Protein AF-A0A932T5Z2-F1 (afdb_monomer_lite)

Sequence (168 aa):
MPAFKLYGNLVYFAGYKNHVGFYPGAGGIAEFKKELSIYKSAKGSVQFPLDKPLPLTLITKIVQFRVKQNEEKEKKKTLRTCLKGHQYYKTSDCPTCPICEKEHKPTEGFLSLLAAPARRALENKGIKTLQQLAKFTEKEILALHGMGPGSLPKLRTSLTKEKLSFKK

Foldseek 3Di:
DDFDDDLHTQKDWDDDPFWIKIFRAQVLCVVCVPVQVVFDDDNGITTHTPVDDDPVVSVVVSSVVSNVVSVVQVVLWDWDADPVGDIDTDNDPDNDDPVVLVVPQDPDDLSNVDDSLLSVLCVVVVNPDLVSQQAAAPVVSCPGGSDDPVSVVSSQVRQVVVVGHHDD

Structure (mmCIF, N/CA/C/O backbone):
data_AF-A0A932T5Z2-F1
#
_entry.id   AF-A0A932T5Z2-F1
#
loop_
_atom_site.group_PDB
_atom_site.id
_atom_site.type_symbol
_atom_site.label_atom_id
_atom_site.label_alt_id
_atom_site.label_comp_id
_atom_site.label_asym_id
_atom_site.label_entity_id
_atom_site.label_seq_id
_atom_site.pdbx_PDB_ins_code
_atom_site.Cartn_x
_atom_site.Cartn_y
_atom_site.Cartn_z
_atom_site.occupancy
_atom_site.B_iso_or_equiv
_atom_site.auth_seq_id
_atom_site.auth_comp_id
_atom_site.auth_asym_id
_atom_site.auth_atom_id
_atom_site.pdbx_PDB_model_num
ATOM 1 N N . MET A 1 1 ? -0.171 8.030 -10.751 1.00 86.81 1 MET A N 1
ATOM 2 C CA . MET A 1 1 ? 0.957 7.313 -11.377 1.00 86.81 1 MET A CA 1
ATOM 3 C C . MET A 1 1 ? 0.433 6.028 -12.004 1.00 86.81 1 MET A C 1
ATOM 5 O O . MET A 1 1 ? -0.109 5.221 -11.251 1.00 86.81 1 MET A O 1
ATOM 9 N N . PRO A 1 2 ? 0.515 5.864 -13.335 1.00 95.81 2 PRO A N 1
ATOM 10 C CA . PRO A 1 2 ? 0.135 4.627 -14.014 1.00 95.81 2 PRO A CA 1
ATOM 11 C C . PRO A 1 2 ? 0.849 3.390 -13.456 1.00 95.81 2 PRO A C 1
ATOM 13 O O . PRO A 1 2 ? 1.974 3.477 -12.955 1.00 95.81 2 PRO A O 1
ATOM 16 N N . ALA A 1 3 ? 0.184 2.239 -13.545 1.00 96.69 3 ALA A N 1
ATOM 17 C CA . ALA A 1 3 ? 0.697 0.965 -13.060 1.00 96.69 3 ALA A 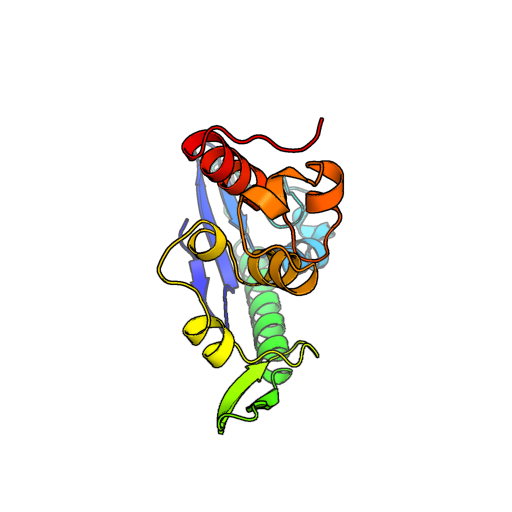CA 1
ATOM 18 C C . ALA A 1 3 ? 0.279 -0.182 -13.974 1.00 96.69 3 ALA A C 1
ATOM 20 O O . ALA A 1 3 ? -0.888 -0.269 -14.357 1.00 96.69 3 ALA A O 1
ATOM 21 N N . PHE A 1 4 ? 1.199 -1.114 -14.203 1.00 97.94 4 PHE A N 1
ATOM 22 C CA . PHE A 1 4 ? 0.850 -2.457 -14.652 1.00 97.94 4 PHE A CA 1
ATOM 23 C C . PHE A 1 4 ? 0.572 -3.341 -13.436 1.00 97.94 4 PHE A C 1
ATOM 25 O O . PHE A 1 4 ? 1.226 -3.220 -12.392 1.00 97.94 4 PHE A O 1
ATOM 32 N N . LYS A 1 5 ? -0.405 -4.240 -13.562 1.00 97.31 5 LYS A N 1
ATOM 33 C CA . LYS A 1 5 ? -0.822 -5.150 -12.492 1.00 97.31 5 LYS A CA 1
ATOM 34 C C . LYS A 1 5 ? -0.769 -6.596 -12.970 1.00 97.31 5 LYS A C 1
ATOM 36 O O . LYS A 1 5 ? -1.203 -6.899 -14.071 1.00 97.31 5 LYS A O 1
ATOM 41 N N . LEU A 1 6 ? -0.264 -7.466 -12.103 1.00 97.31 6 LEU A N 1
ATOM 42 C CA . LEU A 1 6 ? -0.281 -8.921 -12.227 1.00 97.31 6 LEU A CA 1
ATOM 43 C C . LEU A 1 6 ? -0.230 -9.482 -10.805 1.00 97.31 6 LEU A C 1
ATOM 45 O O . LEU A 1 6 ? 0.756 -9.244 -10.109 1.00 97.31 6 LEU A O 1
ATOM 49 N N . TYR A 1 7 ? -1.297 -10.136 -10.337 1.00 95.12 7 TYR A N 1
ATOM 50 C CA . TYR A 1 7 ? -1.413 -10.627 -8.949 1.00 95.12 7 TYR A CA 1
ATOM 51 C C . TYR A 1 7 ? -1.112 -9.560 -7.870 1.00 95.12 7 TYR A C 1
ATOM 53 O O . TYR A 1 7 ? -0.556 -9.821 -6.802 1.00 95.12 7 TYR A O 1
ATOM 61 N N . GLY A 1 8 ? -1.478 -8.311 -8.167 1.00 92.69 8 GLY A N 1
ATOM 62 C CA . GLY A 1 8 ? -1.077 -7.120 -7.422 1.00 92.69 8 GLY A CA 1
ATOM 63 C C . GLY A 1 8 ? -0.336 -6.133 -8.320 1.00 92.69 8 GLY A C 1
ATOM 64 O O . GLY A 1 8 ? -0.422 -6.206 -9.542 1.00 92.69 8 GLY A O 1
ATOM 65 N N . ASN A 1 9 ? 0.382 -5.182 -7.725 1.00 95.44 9 ASN A N 1
ATOM 66 C CA . ASN A 1 9 ? 1.154 -4.208 -8.497 1.00 95.44 9 ASN A CA 1
ATOM 67 C C . ASN A 1 9 ? 2.414 -4.866 -9.068 1.00 95.44 9 ASN A C 1
ATOM 69 O O . ASN A 1 9 ? 3.198 -5.460 -8.319 1.00 95.44 9 ASN A O 1
ATOM 73 N N . LEU A 1 10 ? 2.607 -4.755 -10.380 1.00 97.81 10 LEU A N 1
ATOM 74 C CA . LEU A 1 10 ? 3.791 -5.272 -11.056 1.00 97.81 10 LEU A CA 1
ATOM 75 C C . LEU A 1 10 ? 4.895 -4.212 -11.041 1.00 97.81 10 LEU A C 1
ATOM 77 O O . LEU A 1 10 ? 5.889 -4.373 -10.329 1.00 97.81 10 LEU A O 1
ATOM 81 N N . VAL A 1 11 ? 4.660 -3.107 -11.752 1.00 98.06 11 VAL A N 1
ATOM 82 C CA . VAL A 1 11 ? 5.534 -1.931 -11.823 1.00 98.06 11 VAL A CA 1
ATOM 83 C C . VAL A 1 11 ? 4.699 -0.661 -11.987 1.00 98.06 11 VAL A C 1
ATOM 85 O O . VAL A 1 11 ? 3.600 -0.704 -12.546 1.00 98.06 11 VAL A O 1
ATOM 88 N N . TYR A 1 12 ? 5.237 0.469 -11.535 1.00 98.19 12 TYR A N 1
ATOM 89 C CA . TYR A 1 12 ? 4.707 1.796 -11.852 1.00 98.19 12 TYR A CA 1
ATOM 90 C C . TYR A 1 12 ? 5.703 2.595 -12.683 1.00 98.19 12 TYR A C 1
ATOM 92 O O . TYR A 1 12 ? 6.901 2.291 -12.695 1.00 98.19 12 TYR A O 1
ATOM 100 N N . PHE A 1 13 ? 5.214 3.660 -13.309 1.00 97.81 13 PHE A N 1
ATOM 101 C CA . PHE A 1 13 ? 6.046 4.651 -13.977 1.00 97.81 13 PHE A CA 1
ATOM 102 C C . PHE A 1 13 ? 5.388 6.031 -13.957 1.00 97.81 13 PHE A C 1
ATOM 104 O O . PHE A 1 13 ? 4.162 6.139 -13.944 1.00 97.81 13 PHE A O 1
ATOM 111 N N . ALA A 1 14 ? 6.194 7.088 -13.963 1.00 97.88 14 ALA A N 1
ATOM 112 C CA . ALA A 1 14 ? 5.732 8.473 -14.024 1.00 97.88 14 ALA A CA 1
ATOM 113 C C . ALA A 1 14 ? 6.707 9.338 -14.827 1.00 97.88 14 ALA A C 1
ATOM 115 O O . ALA A 1 14 ? 7.916 9.146 -14.744 1.00 97.88 14 ALA A O 1
ATOM 116 N N . GLY A 1 15 ? 6.184 10.314 -15.568 1.00 97.38 15 GLY A N 1
ATOM 117 C CA . GLY A 1 15 ? 6.992 11.367 -16.180 1.00 97.38 15 GLY A CA 1
ATOM 118 C C . GLY A 1 15 ? 7.210 12.532 -15.214 1.00 97.38 15 GLY A C 1
ATOM 119 O O . GLY A 1 15 ? 6.287 12.932 -14.504 1.00 97.38 15 GLY A O 1
ATOM 120 N N . TYR A 1 16 ? 8.421 13.082 -15.208 1.00 97.19 16 TYR A N 1
ATOM 121 C CA . TYR A 1 16 ? 8.807 14.286 -14.474 1.00 97.19 16 TYR A CA 1
ATOM 122 C C . TYR A 1 16 ? 9.581 15.230 -15.395 1.00 97.19 16 TYR A C 1
ATOM 124 O O . TYR A 1 16 ? 10.055 14.819 -16.449 1.00 97.19 16 TYR A O 1
ATOM 132 N N . LYS A 1 17 ? 9.776 16.486 -14.962 1.00 97.50 17 LYS A N 1
ATOM 133 C CA . LYS A 1 17 ? 10.434 17.541 -15.757 1.00 97.50 17 LYS A CA 1
ATOM 134 C C . LYS A 1 17 ? 11.767 17.108 -16.393 1.00 97.50 17 LYS A C 1
ATOM 136 O O . LYS A 1 17 ? 12.031 17.476 -17.525 1.00 97.50 17 LYS A O 1
ATOM 141 N N . ASN A 1 18 ? 12.577 16.326 -15.670 1.00 97.31 18 ASN A N 1
ATOM 142 C CA . ASN A 1 18 ? 13.941 15.966 -16.085 1.00 97.31 18 ASN A CA 1
ATOM 143 C C . ASN A 1 18 ? 14.183 14.446 -16.204 1.00 97.31 18 ASN A C 1
ATOM 145 O O . ASN A 1 18 ? 15.291 14.033 -16.540 1.00 97.31 18 ASN A O 1
ATOM 149 N N . HIS A 1 19 ? 13.208 13.598 -15.859 1.00 98.06 19 HIS A N 1
ATOM 150 C CA . HIS A 1 19 ? 13.399 12.143 -15.843 1.00 98.06 19 HIS A CA 1
ATOM 151 C C . HIS A 1 19 ? 12.077 11.378 -15.962 1.00 98.06 19 HIS A C 1
ATOM 153 O O . HIS A 1 19 ? 11.007 11.888 -15.629 1.00 98.06 19 HIS A O 1
ATOM 159 N N . VAL A 1 20 ? 12.171 10.109 -16.343 1.00 98.12 20 VAL A N 1
ATOM 160 C CA . VAL A 1 20 ? 11.124 9.107 -16.134 1.00 98.12 20 VAL A CA 1
ATOM 161 C C . VAL A 1 20 ? 11.409 8.377 -14.825 1.00 98.12 20 VAL A C 1
ATOM 163 O O . VAL A 1 20 ? 12.484 7.811 -14.633 1.00 98.12 20 VAL A O 1
ATOM 166 N N . GLY A 1 21 ? 10.456 8.388 -13.900 1.00 98.19 21 GLY A N 1
ATOM 167 C CA . GLY A 1 21 ? 10.495 7.548 -12.709 1.00 98.19 21 GLY A CA 1
ATOM 168 C C . GLY A 1 21 ? 9.991 6.147 -13.037 1.00 98.19 21 GLY A C 1
ATOM 169 O O . GLY A 1 21 ? 8.899 6.001 -13.585 1.00 98.19 21 GLY A O 1
ATOM 170 N N . PHE A 1 22 ? 10.752 5.121 -12.668 1.00 98.50 22 PHE A N 1
ATOM 171 C CA . PHE A 1 22 ? 10.363 3.716 -12.771 1.00 98.50 22 PHE A CA 1
ATOM 172 C C . PHE A 1 22 ? 10.396 3.054 -11.393 1.00 98.50 22 PHE A C 1
ATOM 174 O O . PHE A 1 22 ? 11.337 3.243 -10.620 1.00 98.50 22 PHE A O 1
ATOM 181 N N . TYR A 1 23 ? 9.357 2.281 -11.070 1.00 98.38 23 TYR A N 1
ATOM 182 C CA . TYR A 1 23 ? 9.120 1.777 -9.716 1.00 98.38 23 TYR A CA 1
ATOM 183 C C . TYR A 1 23 ? 8.865 0.268 -9.747 1.00 98.38 23 TYR A C 1
ATOM 185 O O . TYR A 1 23 ? 7.711 -0.176 -9.711 1.00 98.38 23 TYR A O 1
ATOM 193 N N . PRO A 1 24 ? 9.933 -0.543 -9.797 1.00 97.75 24 PRO A N 1
ATOM 194 C CA . PRO A 1 24 ? 9.820 -1.993 -9.743 1.00 97.75 24 PRO A CA 1
ATOM 195 C C . PRO A 1 24 ? 9.675 -2.519 -8.309 1.00 97.75 24 PRO A C 1
ATOM 197 O O . PRO A 1 24 ? 9.612 -3.725 -8.098 1.00 97.75 24 PRO A O 1
ATOM 200 N N . GLY A 1 25 ? 9.610 -1.643 -7.302 1.00 96.69 25 GLY A N 1
ATOM 201 C CA . GLY A 1 25 ? 9.569 -2.041 -5.898 1.00 96.69 25 GLY A CA 1
A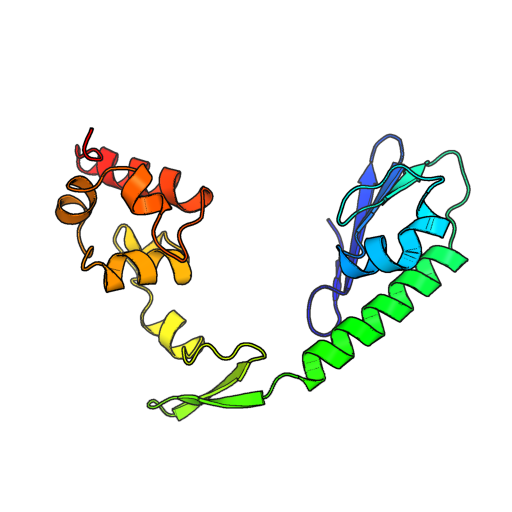TOM 202 C C . GLY A 1 25 ? 10.927 -2.526 -5.383 1.00 96.69 25 GLY A C 1
ATOM 203 O O . GLY A 1 25 ? 11.909 -2.602 -6.119 1.00 96.69 25 GLY A O 1
ATOM 204 N N . ALA A 1 26 ? 10.992 -2.833 -4.086 1.00 97.00 26 ALA A N 1
ATOM 205 C CA . ALA A 1 26 ? 12.271 -3.061 -3.415 1.00 97.00 26 ALA A CA 1
ATOM 206 C C . ALA A 1 26 ? 13.022 -4.307 -3.884 1.00 97.00 26 ALA A C 1
ATOM 208 O O . ALA A 1 26 ? 14.238 -4.253 -4.027 1.00 97.00 26 ALA A O 1
ATOM 209 N N . GLY A 1 27 ? 12.305 -5.394 -4.179 1.00 96.06 27 GLY A N 1
ATOM 210 C CA . GLY A 1 27 ? 12.920 -6.601 -4.732 1.00 96.06 27 GLY A CA 1
ATOM 211 C C . GLY A 1 27 ? 13.582 -6.341 -6.085 1.00 96.06 27 GLY A C 1
ATOM 212 O O . GLY A 1 27 ? 14.715 -6.751 -6.289 1.00 96.06 27 GLY A O 1
ATOM 213 N N . GLY A 1 28 ? 12.912 -5.604 -6.981 1.00 97.12 28 GLY A N 1
ATOM 214 C CA . GLY A 1 28 ? 13.453 -5.293 -8.307 1.00 97.12 28 GLY A CA 1
ATOM 215 C C . GLY A 1 28 ? 14.670 -4.367 -8.264 1.00 97.12 28 GLY A C 1
ATOM 216 O O . GLY A 1 28 ? 15.619 -4.582 -9.005 1.00 97.12 28 GLY A O 1
ATOM 217 N N . ILE A 1 29 ? 14.681 -3.367 -7.374 1.00 98.19 29 ILE A N 1
ATOM 218 C CA . ILE A 1 29 ? 15.865 -2.510 -7.193 1.00 98.19 29 ILE A CA 1
ATOM 219 C C . ILE A 1 29 ? 17.028 -3.284 -6.567 1.00 98.19 29 ILE A C 1
ATOM 221 O O . ILE A 1 29 ? 18.171 -3.091 -6.972 1.00 98.19 29 ILE A O 1
ATOM 225 N N . ALA A 1 30 ? 16.754 -4.129 -5.571 1.00 97.94 30 ALA A N 1
ATOM 226 C CA . ALA A 1 30 ? 17.794 -4.879 -4.878 1.00 97.94 30 ALA A CA 1
ATOM 227 C C . ALA A 1 30 ? 18.505 -5.876 -5.806 1.00 97.94 30 ALA A C 1
ATOM 229 O O . ALA A 1 30 ? 19.732 -5.926 -5.789 1.00 97.94 30 ALA A O 1
ATOM 230 N N . GLU A 1 31 ? 17.746 -6.605 -6.630 1.00 98.25 31 GLU A N 1
ATOM 231 C CA . GLU A 1 31 ? 18.277 -7.593 -7.579 1.00 98.25 31 GLU A CA 1
ATOM 232 C C . GLU A 1 31 ? 19.202 -6.949 -8.623 1.00 98.25 31 GLU A C 1
ATOM 234 O O . GLU A 1 31 ? 20.326 -7.395 -8.825 1.00 98.25 31 GLU A O 1
ATOM 239 N N . PHE A 1 32 ? 18.770 -5.836 -9.224 1.00 98.00 32 PHE A N 1
ATOM 240 C CA . PHE A 1 32 ? 19.486 -5.164 -10.319 1.00 98.00 32 PHE A CA 1
ATOM 241 C C . PHE A 1 32 ? 20.324 -3.970 -9.841 1.00 98.00 32 PHE A C 1
ATOM 243 O O . PHE A 1 32 ? 20.569 -3.017 -10.585 1.00 98.00 32 PHE A O 1
ATOM 250 N N . LYS A 1 33 ? 20.748 -3.970 -8.570 1.00 97.50 33 LYS A N 1
ATOM 251 C CA . LYS A 1 33 ? 21.443 -2.828 -7.952 1.00 97.50 33 LYS A CA 1
ATOM 252 C C . LYS A 1 33 ? 22.724 -2.445 -8.700 1.00 97.50 33 LYS A C 1
ATOM 254 O O . LYS A 1 33 ? 23.048 -1.261 -8.775 1.00 97.50 33 LYS A O 1
ATOM 259 N N . LYS A 1 34 ? 23.457 -3.430 -9.233 1.00 97.75 34 LYS A N 1
ATOM 260 C CA . LYS A 1 34 ? 24.718 -3.202 -9.954 1.00 97.75 34 LYS A CA 1
ATOM 261 C C . LYS A 1 34 ? 24.462 -2.507 -11.289 1.00 97.75 34 LYS A C 1
ATOM 263 O O . LYS A 1 34 ? 25.062 -1.469 -11.550 1.00 97.75 34 LYS A O 1
ATOM 268 N N . GLU A 1 35 ? 23.528 -3.013 -12.086 1.00 97.50 35 GLU A N 1
ATOM 269 C CA . GLU A 1 35 ? 23.158 -2.440 -13.383 1.00 97.50 35 GLU A CA 1
ATOM 270 C C . GLU A 1 35 ? 22.499 -1.065 -13.242 1.00 97.50 35 GLU A C 1
ATOM 272 O O . GLU A 1 35 ? 22.659 -0.202 -14.102 1.00 97.50 35 GLU A O 1
ATOM 277 N N . LEU A 1 36 ? 21.780 -0.840 -12.139 1.00 97.81 36 LEU A N 1
ATOM 278 C CA . LEU A 1 36 ? 21.126 0.434 -11.848 1.00 97.81 36 LEU A CA 1
ATOM 279 C C . LEU A 1 36 ? 22.051 1.474 -11.201 1.00 97.81 36 LEU A C 1
ATOM 281 O O . LEU A 1 36 ? 21.622 2.611 -11.014 1.00 97.81 36 LEU A O 1
ATOM 285 N N . SER A 1 37 ? 23.297 1.123 -10.865 1.00 96.56 37 SER A N 1
ATOM 286 C CA . SER A 1 37 ? 24.220 2.000 -10.122 1.00 96.56 37 SER A CA 1
ATOM 287 C C . SER A 1 37 ? 24.566 3.305 -10.847 1.00 96.56 37 SER A C 1
ATOM 289 O O . SER A 1 37 ? 24.868 4.305 -10.200 1.00 96.56 37 SER A O 1
ATOM 291 N N . ILE A 1 38 ? 24.457 3.318 -12.177 1.00 96.44 38 ILE A N 1
ATOM 292 C CA . ILE A 1 38 ? 24.684 4.501 -13.017 1.00 96.44 38 ILE A CA 1
ATOM 293 C C . ILE A 1 38 ? 23.508 5.492 -13.003 1.00 96.44 38 ILE A C 1
ATOM 295 O O . ILE A 1 38 ? 23.623 6.598 -13.533 1.00 96.44 38 ILE A O 1
ATOM 299 N N . TYR A 1 39 ? 22.368 5.102 -12.429 1.00 97.31 39 TYR A N 1
ATOM 300 C CA . TYR A 1 39 ? 21.163 5.916 -12.338 1.00 97.31 39 TYR A CA 1
ATOM 301 C C . TYR A 1 39 ? 20.884 6.315 -10.890 1.00 97.31 39 TYR A C 1
ATOM 303 O O . TYR A 1 39 ? 21.153 5.580 -9.937 1.00 97.31 39 TYR A O 1
ATOM 311 N N . LYS A 1 40 ? 20.236 7.468 -10.714 1.00 97.31 40 LYS A N 1
ATOM 312 C CA . LYS A 1 40 ? 19.734 7.873 -9.401 1.00 97.31 40 LYS A CA 1
ATOM 313 C C . LYS A 1 40 ? 18.617 6.922 -8.970 1.00 97.31 40 LYS A C 1
ATOM 315 O O . LYS A 1 40 ? 17.581 6.836 -9.629 1.00 97.31 40 LYS A O 1
ATOM 320 N N . SER A 1 41 ? 18.812 6.231 -7.852 1.00 96.12 41 SER A N 1
ATOM 321 C CA . SER A 1 41 ? 17.870 5.237 -7.334 1.00 96.12 41 SER A CA 1
ATOM 322 C C . SER A 1 41 ? 17.591 5.415 -5.840 1.00 96.12 41 SER A C 1
ATOM 324 O O . SER A 1 41 ? 18.331 6.070 -5.108 1.00 96.12 41 SER A O 1
ATOM 326 N N . ALA A 1 42 ? 16.468 4.857 -5.400 1.00 95.31 42 ALA A N 1
ATOM 327 C CA . ALA A 1 42 ? 16.059 4.729 -4.008 1.00 95.31 42 ALA A CA 1
ATOM 328 C C . ALA A 1 42 ? 15.516 3.311 -3.780 1.00 95.31 42 ALA A C 1
ATOM 330 O O . ALA A 1 42 ? 15.360 2.543 -4.726 1.00 95.31 42 ALA A O 1
ATOM 331 N N . LYS A 1 43 ? 15.168 2.963 -2.533 1.00 95.19 43 LYS A N 1
ATOM 332 C CA . LYS A 1 43 ? 14.804 1.588 -2.131 1.00 95.19 43 LYS A CA 1
ATOM 333 C C . LYS A 1 43 ? 13.796 0.888 -3.052 1.00 95.19 43 LYS A C 1
ATOM 335 O O . LYS A 1 43 ? 13.832 -0.327 -3.113 1.00 95.19 43 LYS A O 1
ATOM 340 N N . GLY A 1 44 ? 12.897 1.602 -3.732 1.00 97.12 44 GLY A N 1
ATOM 341 C CA . GLY A 1 44 ? 11.906 1.006 -4.637 1.00 97.12 44 GLY A CA 1
ATOM 342 C C . GLY A 1 44 ? 11.733 1.718 -5.976 1.00 97.12 44 GLY A C 1
ATOM 343 O O . GLY A 1 44 ? 10.720 1.483 -6.637 1.00 97.12 44 GLY A O 1
ATOM 344 N N . SER A 1 45 ? 12.663 2.597 -6.355 1.00 97.94 45 SER A N 1
ATOM 345 C CA . SER A 1 45 ? 12.556 3.395 -7.576 1.00 97.94 45 SER A CA 1
ATOM 346 C C . SER A 1 45 ? 13.909 3.720 -8.199 1.00 97.94 45 SER A C 1
ATOM 348 O O . SER A 1 45 ? 14.935 3.751 -7.522 1.00 97.94 45 SER A O 1
ATOM 350 N N . VAL A 1 46 ? 13.890 4.009 -9.495 1.00 98.44 46 VAL A N 1
ATOM 351 C CA . VAL A 1 46 ? 15.023 4.526 -10.265 1.00 98.44 46 VAL A CA 1
ATOM 352 C C . VAL A 1 46 ? 14.545 5.641 -11.195 1.00 98.44 46 VAL A C 1
ATOM 354 O O . VAL A 1 46 ? 13.396 5.636 -11.639 1.00 98.44 46 VAL A O 1
ATOM 357 N N . GLN A 1 47 ? 15.406 6.625 -11.440 1.00 98.50 47 GLN A N 1
ATOM 358 C CA . GLN A 1 47 ? 15.156 7.753 -12.330 1.00 98.50 47 GLN A CA 1
ATOM 359 C C . GLN A 1 47 ? 15.982 7.588 -13.606 1.00 98.50 47 GLN A C 1
ATOM 361 O O . GLN A 1 47 ? 17.212 7.564 -13.545 1.00 98.50 47 GLN A O 1
ATOM 366 N N . PHE A 1 48 ? 15.309 7.508 -14.751 1.00 98.19 48 PHE A N 1
ATOM 367 C CA . PHE A 1 48 ? 15.944 7.501 -16.065 1.00 98.19 48 PHE A CA 1
ATOM 368 C C . PHE A 1 48 ? 15.939 8.922 -16.645 1.00 98.19 48 PHE A C 1
ATOM 370 O O . PHE A 1 48 ? 14.854 9.468 -16.856 1.00 98.19 48 PHE A O 1
ATOM 377 N N . PRO A 1 49 ? 17.108 9.546 -16.863 1.00 97.75 49 PRO A N 1
ATOM 378 C CA . PRO A 1 49 ? 17.199 10.881 -17.452 1.00 97.75 49 PRO A CA 1
ATOM 379 C C . PRO A 1 49 ? 16.539 10.959 -18.837 1.00 97.75 49 PRO A C 1
ATOM 381 O O . PRO A 1 49 ? 16.568 9.982 -19.581 1.00 97.75 49 PRO A O 1
ATOM 384 N N . LEU A 1 50 ? 15.943 12.107 -19.180 1.00 97.25 50 LEU A N 1
ATOM 385 C CA . LEU A 1 50 ? 15.296 12.314 -20.489 1.00 97.25 50 LEU A CA 1
ATOM 386 C C . LEU A 1 50 ? 16.285 12.598 -21.631 1.00 97.25 50 LEU A C 1
ATOM 388 O O . LEU A 1 50 ? 15.918 12.482 -22.794 1.00 97.25 50 LEU A O 1
ATOM 392 N N . ASP A 1 51 ? 17.523 12.968 -21.304 1.00 96.62 51 ASP A N 1
ATOM 393 C CA . ASP A 1 51 ? 18.609 13.265 -22.247 1.00 96.62 51 ASP A CA 1
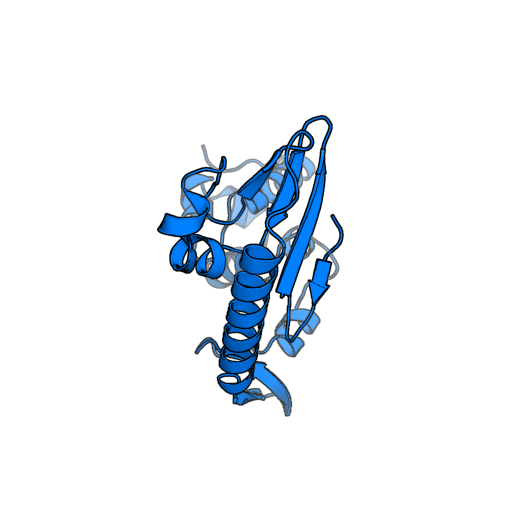ATOM 394 C C . ASP A 1 51 ? 19.353 12.007 -22.730 1.00 96.62 51 ASP A C 1
ATOM 396 O O . ASP A 1 51 ? 20.264 12.094 -23.552 1.00 96.62 51 ASP A O 1
ATOM 400 N N . LYS A 1 52 ? 18.978 10.827 -22.226 1.00 94.38 52 LYS A N 1
ATOM 401 C CA . LYS A 1 52 ? 19.577 9.539 -22.582 1.00 94.38 52 LYS A CA 1
ATOM 402 C C . LYS A 1 52 ? 18.502 8.571 -23.072 1.00 94.38 52 LYS A C 1
ATOM 404 O O . LYS A 1 52 ? 17.375 8.606 -22.575 1.00 94.38 52 LYS A O 1
ATOM 409 N N . PRO A 1 53 ? 18.833 7.662 -24.007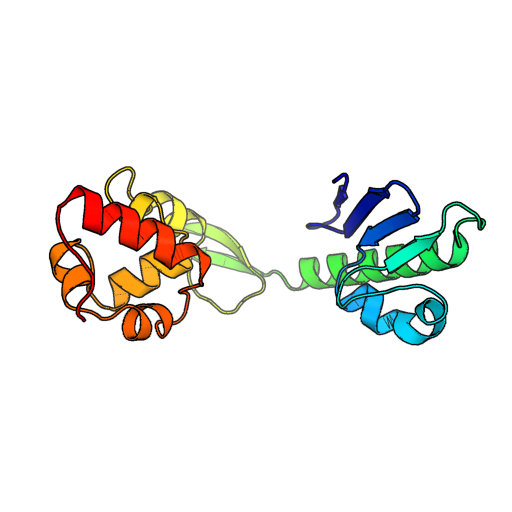 1.00 96.38 53 PRO A N 1
ATOM 410 C CA . PRO A 1 53 ? 17.902 6.619 -24.407 1.00 96.38 53 PRO A CA 1
ATOM 411 C C . PRO A 1 53 ? 17.530 5.750 -23.202 1.00 96.38 53 PRO A C 1
ATOM 413 O O . PRO A 1 53 ? 18.371 5.421 -22.358 1.00 96.38 53 PRO A O 1
ATOM 416 N N . LEU A 1 54 ? 16.259 5.355 -23.130 1.00 97.00 54 LEU A N 1
ATOM 417 C CA . LEU A 1 54 ? 15.800 4.450 -22.084 1.00 97.00 54 LEU A CA 1
ATOM 418 C C . LEU A 1 54 ? 16.502 3.089 -22.220 1.00 97.00 54 LEU A C 1
ATOM 420 O O . LEU A 1 54 ? 16.556 2.538 -23.323 1.00 97.00 54 LEU A O 1
ATOM 424 N N . PRO A 1 55 ? 16.984 2.491 -21.116 1.00 97.50 55 PRO A N 1
ATOM 425 C CA . PRO A 1 55 ? 17.638 1.188 -21.146 1.00 97.50 55 PRO A CA 1
ATOM 426 C C . PRO A 1 55 ? 16.589 0.068 -21.239 1.00 97.50 55 PRO A C 1
ATOM 428 O O . PRO A 1 55 ? 16.365 -0.675 -20.281 1.00 97.50 55 PRO A O 1
ATOM 431 N N . LEU A 1 56 ? 15.916 -0.049 -22.389 1.00 98.00 56 LEU A N 1
ATOM 432 C CA . LEU A 1 56 ? 14.770 -0.949 -22.580 1.00 98.00 56 LEU A CA 1
ATOM 433 C C . LEU A 1 56 ? 15.104 -2.406 -22.237 1.00 98.00 56 LEU A C 1
ATOM 435 O O . LEU A 1 56 ? 14.314 -3.074 -21.578 1.00 98.00 56 LEU A O 1
ATOM 439 N N . THR A 1 57 ? 16.304 -2.881 -22.578 1.00 98.31 57 THR A N 1
ATOM 440 C CA . THR A 1 57 ? 16.768 -4.232 -22.219 1.00 98.31 57 THR A CA 1
ATOM 441 C C . THR A 1 57 ? 16.814 -4.452 -20.705 1.00 98.31 57 THR A C 1
ATOM 443 O O . THR A 1 57 ? 16.386 -5.499 -20.220 1.00 98.31 57 THR A O 1
ATOM 446 N N . LEU A 1 58 ? 17.302 -3.471 -19.939 1.00 98.25 58 LEU A N 1
ATOM 447 C CA . LEU A 1 58 ? 17.345 -3.552 -18.476 1.00 98.25 58 LEU A CA 1
ATOM 448 C C . LEU A 1 58 ? 15.933 -3.488 -17.883 1.00 98.25 58 LEU A C 1
ATOM 450 O O . LEU A 1 58 ? 15.600 -4.284 -17.008 1.00 98.25 58 LEU A O 1
ATOM 454 N N . ILE A 1 59 ? 15.087 -2.592 -18.399 1.00 98.56 59 ILE A N 1
ATOM 455 C CA . ILE A 1 59 ? 13.681 -2.478 -17.987 1.00 98.56 59 ILE A CA 1
ATOM 456 C C . ILE A 1 59 ? 12.960 -3.816 -18.195 1.00 98.56 59 ILE A C 1
ATOM 458 O O . ILE A 1 59 ? 12.313 -4.307 -17.270 1.00 98.56 59 ILE A O 1
ATOM 462 N N . THR A 1 60 ? 13.131 -4.450 -19.356 1.00 98.69 60 THR A N 1
ATOM 463 C CA . THR A 1 60 ? 12.547 -5.763 -19.663 1.00 98.69 60 THR A CA 1
ATOM 464 C C . THR A 1 60 ? 12.994 -6.834 -18.669 1.00 98.69 60 THR A C 1
ATOM 466 O O . THR A 1 60 ? 12.141 -7.533 -18.118 1.00 98.69 60 THR A O 1
ATOM 469 N N . LYS A 1 61 ? 14.298 -6.930 -18.367 1.00 98.75 61 LYS A N 1
ATOM 470 C CA . LYS A 1 61 ? 14.822 -7.894 -17.378 1.00 98.75 61 LYS A CA 1
ATOM 471 C C . LYS A 1 61 ? 14.202 -7.689 -15.992 1.00 98.75 61 LYS A C 1
ATOM 473 O O . LYS A 1 61 ? 13.764 -8.653 -15.363 1.00 98.75 61 LYS A O 1
ATOM 478 N N . ILE A 1 62 ? 14.099 -6.436 -15.543 1.00 98.56 62 ILE A N 1
ATOM 479 C CA . ILE A 1 62 ? 13.488 -6.100 -14.251 1.00 98.56 62 ILE A CA 1
ATOM 480 C C . ILE A 1 62 ? 12.004 -6.489 -14.233 1.00 98.56 62 ILE A C 1
ATOM 482 O O . ILE A 1 62 ? 11.531 -7.073 -13.256 1.00 98.56 62 ILE A O 1
ATOM 486 N N . VAL A 1 63 ? 11.256 -6.192 -15.299 1.00 98.56 63 VAL A N 1
ATOM 487 C CA . VAL A 1 63 ? 9.826 -6.530 -15.383 1.00 98.56 63 VAL A CA 1
ATOM 488 C C . VAL A 1 63 ? 9.624 -8.045 -15.366 1.00 98.56 63 VAL A C 1
ATOM 490 O O . VAL A 1 63 ? 8.796 -8.527 -14.595 1.00 98.56 63 VAL A O 1
ATOM 493 N N . GLN A 1 64 ? 10.407 -8.807 -16.131 1.00 98.62 64 GLN A N 1
ATOM 494 C CA . GLN A 1 64 ? 10.343 -10.275 -16.141 1.00 98.62 64 GLN A CA 1
ATOM 495 C C . GLN A 1 64 ? 10.638 -10.880 -14.762 1.00 98.62 64 GLN A C 1
ATOM 497 O O . GLN A 1 64 ? 9.932 -11.783 -14.312 1.00 98.62 64 GLN A O 1
ATOM 502 N N . PHE A 1 65 ? 11.639 -10.357 -14.053 1.00 98.50 65 PHE A N 1
ATOM 503 C CA . PHE A 1 65 ? 11.905 -10.750 -12.670 1.00 98.50 65 PHE A CA 1
ATOM 504 C C . PHE A 1 65 ? 10.711 -10.448 -11.749 1.00 98.50 65 PHE A C 1
ATOM 506 O O . PHE A 1 65 ? 10.293 -11.295 -10.957 1.00 98.50 65 PHE A O 1
ATOM 513 N N . ARG A 1 66 ? 10.104 -9.262 -11.879 1.00 98.31 66 ARG A N 1
ATOM 514 C CA . ARG A 1 66 ? 8.924 -8.872 -11.093 1.00 98.31 66 ARG A CA 1
ATOM 515 C C . ARG A 1 66 ? 7.690 -9.721 -11.397 1.00 98.31 66 ARG A C 1
ATOM 517 O O . ARG A 1 66 ? 6.921 -9.979 -10.470 1.00 98.31 66 ARG A O 1
ATOM 524 N N . VAL A 1 67 ? 7.522 -10.181 -12.638 1.00 98.50 67 VAL A N 1
ATOM 525 C CA . VAL A 1 67 ? 6.478 -11.147 -13.021 1.00 98.50 67 VAL A CA 1
ATOM 526 C C . VAL A 1 67 ? 6.649 -12.433 -12.219 1.00 98.50 67 VAL A C 1
ATOM 528 O O . VAL A 1 67 ? 5.737 -12.792 -11.475 1.00 98.50 67 VAL A O 1
ATOM 531 N N . LYS A 1 68 ? 7.842 -13.043 -12.255 1.00 98.12 68 LYS A N 1
ATOM 532 C CA . LYS A 1 68 ? 8.143 -14.272 -11.498 1.00 98.12 68 LYS A CA 1
ATOM 533 C C . LYS A 1 68 ? 7.884 -14.101 -9.999 1.00 98.12 68 LYS A C 1
ATOM 535 O O . LYS A 1 68 ? 7.196 -14.916 -9.392 1.00 98.12 68 LYS A O 1
ATOM 540 N N . GLN A 1 69 ? 8.340 -12.994 -9.408 1.00 96.56 69 GLN A N 1
ATOM 541 C CA . GLN A 1 69 ? 8.089 -12.705 -7.990 1.00 96.56 69 GLN A CA 1
ATOM 542 C C . GLN A 1 69 ? 6.596 -12.607 -7.647 1.00 96.56 69 GLN A C 1
ATOM 544 O O . GLN A 1 69 ? 6.168 -13.051 -6.578 1.00 96.56 69 GLN A O 1
ATOM 549 N N . ASN A 1 70 ? 5.795 -11.985 -8.515 1.00 97.00 70 ASN A N 1
ATOM 550 C CA . ASN A 1 70 ? 4.359 -11.865 -8.285 1.00 97.00 70 ASN A CA 1
ATOM 551 C C . ASN A 1 70 ? 3.652 -13.223 -8.441 1.00 97.00 70 ASN A C 1
ATOM 553 O O . ASN A 1 70 ? 2.793 -13.540 -7.621 1.00 97.00 70 ASN A O 1
ATOM 557 N N . GLU A 1 71 ? 4.045 -14.045 -9.416 1.00 97.31 71 GLU A N 1
ATOM 558 C CA . GLU A 1 71 ? 3.530 -15.411 -9.595 1.00 97.31 71 GLU A CA 1
ATOM 559 C C . GLU A 1 71 ? 3.862 -16.322 -8.409 1.00 97.31 71 GLU A C 1
ATOM 561 O O . GLU A 1 71 ? 2.990 -17.021 -7.896 1.00 97.31 71 GLU A O 1
ATOM 566 N N . GLU A 1 72 ? 5.102 -16.296 -7.920 1.00 95.56 72 GLU A N 1
ATOM 567 C CA . GLU A 1 72 ? 5.506 -17.052 -6.729 1.00 95.56 72 GLU A CA 1
ATOM 568 C C . GLU A 1 72 ? 4.717 -16.628 -5.491 1.00 95.56 72 GLU A C 1
ATOM 570 O O . GLU A 1 72 ? 4.313 -17.463 -4.678 1.00 95.56 72 GLU A O 1
ATOM 575 N N . LYS A 1 73 ? 4.474 -15.323 -5.338 1.00 93.44 73 LYS A N 1
ATOM 576 C CA . LYS A 1 73 ? 3.650 -14.803 -4.247 1.00 93.44 73 LYS A CA 1
ATOM 577 C C . LYS A 1 73 ? 2.201 -15.270 -4.364 1.00 93.44 73 LYS A C 1
ATOM 579 O O . LYS A 1 73 ? 1.590 -15.557 -3.335 1.00 93.44 73 LYS A O 1
ATOM 584 N N . GLU A 1 74 ? 1.663 -15.342 -5.578 1.00 95.44 74 GLU A N 1
ATOM 585 C CA . GLU A 1 74 ? 0.316 -15.857 -5.815 1.00 95.44 74 GLU A CA 1
ATOM 586 C C . GLU A 1 74 ? 0.217 -17.336 -5.447 1.00 95.44 74 GLU A C 1
ATOM 588 O O . GLU A 1 74 ? -0.660 -17.707 -4.673 1.00 95.44 74 GLU A O 1
ATOM 593 N N . LYS A 1 75 ? 1.174 -18.156 -5.895 1.00 95.25 75 LYS A N 1
ATOM 594 C CA . LYS A 1 75 ? 1.237 -19.597 -5.588 1.00 95.25 75 LYS A CA 1
ATOM 595 C C . LYS A 1 75 ? 1.325 -19.895 -4.089 1.00 95.25 75 LYS A C 1
ATOM 597 O O . LYS A 1 75 ? 0.834 -20.920 -3.637 1.00 95.25 75 LYS A O 1
ATOM 602 N N . LYS A 1 76 ? 1.933 -18.999 -3.303 1.00 94.50 76 LYS A N 1
ATOM 603 C CA . LYS A 1 76 ? 2.022 -19.123 -1.835 1.00 94.50 76 LYS A CA 1
ATOM 604 C C . LYS A 1 76 ? 0.706 -18.828 -1.113 1.00 94.50 76 LYS A C 1
ATOM 606 O O . LYS A 1 76 ? 0.629 -19.010 0.104 1.00 94.50 76 LYS A O 1
ATOM 611 N N . LYS A 1 77 ? -0.317 -18.314 -1.800 1.00 93.50 77 LYS A N 1
ATOM 612 C CA . LYS A 1 77 ? -1.622 -18.107 -1.176 1.00 93.50 77 LYS A CA 1
ATOM 613 C C . LYS A 1 77 ? -2.302 -19.448 -0.959 1.00 93.50 77 LYS A C 1
ATOM 615 O O . LYS A 1 77 ? -2.393 -20.269 -1.860 1.00 93.50 77 LYS A O 1
ATOM 620 N N . THR A 1 78 ? -2.846 -19.620 0.235 1.00 94.06 78 THR A N 1
ATOM 621 C CA . THR A 1 78 ? -3.673 -20.777 0.583 1.00 94.06 78 THR A CA 1
ATOM 622 C C . THR A 1 78 ? -5.119 -20.335 0.734 1.00 94.06 78 THR A C 1
ATOM 624 O O . THR A 1 78 ? -5.379 -19.245 1.260 1.00 94.06 78 THR A O 1
ATOM 627 N N . LEU A 1 79 ? -6.049 -21.162 0.251 1.00 94.75 79 LEU A N 1
ATOM 628 C CA . LEU A 1 79 ? -7.473 -21.001 0.524 1.00 94.75 79 LEU A CA 1
ATOM 629 C C . LEU A 1 79 ? -7.725 -21.295 2.005 1.00 94.75 79 LEU A C 1
ATOM 631 O O . LEU A 1 79 ? -7.219 -22.275 2.550 1.00 94.75 79 LEU A O 1
ATOM 635 N N . ARG A 1 80 ? -8.501 -20.436 2.659 1.00 94.56 80 ARG A N 1
ATOM 636 C CA . ARG A 1 80 ? -8.899 -20.576 4.059 1.00 94.56 80 ARG A CA 1
ATOM 637 C C . ARG A 1 80 ? -10.384 -20.296 4.198 1.00 94.56 80 ARG A C 1
ATOM 639 O O . ARG A 1 80 ? -10.921 -19.460 3.473 1.00 94.56 80 ARG A O 1
ATOM 646 N N . THR A 1 81 ? -10.997 -20.933 5.187 1.00 95.81 81 THR A N 1
ATOM 647 C CA . THR A 1 81 ? -12.398 -20.726 5.559 1.00 95.81 81 THR A CA 1
ATOM 648 C C . THR A 1 81 ? -12.457 -20.288 7.018 1.00 95.81 81 THR A C 1
ATOM 650 O O . THR A 1 81 ? -11.808 -20.894 7.868 1.00 95.81 81 THR A O 1
ATOM 653 N N . CYS A 1 82 ? -13.185 -19.213 7.326 1.00 95.50 82 CYS A N 1
ATOM 654 C CA . CYS A 1 82 ? -13.387 -18.792 8.718 1.00 95.50 82 CYS A CA 1
ATOM 655 C C . CYS A 1 82 ? -14.591 -19.496 9.363 1.00 95.50 82 CYS A C 1
ATOM 657 O O . CYS A 1 82 ? -15.361 -20.168 8.687 1.00 95.50 82 CYS A O 1
ATOM 659 N N . LEU A 1 83 ? -14.813 -19.264 10.662 1.00 93.94 83 LEU A N 1
ATOM 660 C CA . LEU A 1 83 ? -15.947 -19.830 11.409 1.00 93.94 83 LEU A CA 1
ATOM 661 C C . LEU A 1 83 ? -17.329 -19.433 10.858 1.00 93.94 83 LEU A C 1
ATOM 663 O O . LEU A 1 83 ? -18.291 -20.161 11.056 1.00 93.94 83 LEU A O 1
ATOM 667 N N . LYS A 1 84 ? -17.434 -18.298 10.151 1.00 95.38 84 LYS A N 1
ATOM 668 C CA . LYS A 1 84 ? -18.668 -17.865 9.468 1.00 95.38 84 LYS A CA 1
ATOM 669 C C . LYS A 1 84 ? -18.835 -18.473 8.064 1.00 95.38 84 LYS A C 1
ATOM 671 O O . LYS A 1 84 ? -19.757 -18.103 7.353 1.00 95.38 84 LYS A O 1
ATOM 676 N N . GLY A 1 85 ? -17.920 -19.338 7.623 1.00 95.81 85 GLY A N 1
ATOM 677 C CA . GLY A 1 85 ? -17.955 -19.957 6.292 1.00 95.81 85 GLY A CA 1
ATOM 678 C C . GLY A 1 85 ? -17.346 -19.119 5.160 1.00 95.81 85 GLY A C 1
ATOM 679 O O . GLY A 1 85 ? -17.283 -19.584 4.027 1.00 95.81 85 GLY A O 1
ATOM 680 N N . HIS A 1 86 ? -16.840 -17.910 5.428 1.00 96.62 86 HIS A N 1
ATOM 681 C CA . HIS A 1 86 ? -16.210 -17.090 4.391 1.00 96.62 86 HIS A CA 1
ATOM 682 C C . HIS A 1 86 ? -14.905 -17.701 3.886 1.00 96.62 86 HIS A C 1
ATOM 684 O O . HIS A 1 86 ? -13.980 -17.931 4.670 1.00 96.62 86 HIS A O 1
ATOM 690 N N . GLN A 1 87 ? -14.810 -17.858 2.567 1.00 96.31 87 GLN A N 1
ATOM 691 C CA . GLN A 1 87 ? -13.622 -18.326 1.865 1.00 96.31 87 GLN A CA 1
ATOM 692 C C . GLN A 1 87 ? -12.735 -17.158 1.419 1.00 96.31 87 GLN A C 1
ATOM 694 O O . GLN A 1 87 ? -13.212 -16.173 0.855 1.00 96.31 87 GLN A O 1
ATOM 699 N N . TYR A 1 88 ? -11.430 -17.245 1.676 1.00 94.69 88 TYR A N 1
ATOM 700 C CA . TYR A 1 88 ? -10.465 -16.216 1.285 1.00 94.69 88 TYR A CA 1
ATOM 701 C C . TYR A 1 88 ? -9.056 -16.781 1.109 1.00 94.69 88 TYR A C 1
ATOM 703 O O . TYR A 1 88 ? -8.665 -17.752 1.751 1.00 94.69 88 TYR A O 1
ATOM 711 N N . TYR A 1 89 ? -8.262 -16.113 0.272 1.00 93.12 89 TYR A N 1
ATOM 712 C CA . TYR A 1 89 ? -6.868 -16.465 0.017 1.00 93.12 89 TYR A CA 1
ATOM 713 C C . TYR A 1 89 ? -5.913 -15.595 0.832 1.00 93.12 89 TYR A C 1
ATOM 715 O O . TYR A 1 89 ? -6.063 -14.368 0.878 1.00 93.12 89 TYR A O 1
ATOM 723 N N . LYS A 1 90 ? -4.896 -16.203 1.452 1.00 91.12 90 LYS A N 1
ATOM 724 C CA . LYS A 1 90 ? -3.894 -15.461 2.233 1.00 91.12 90 LYS A CA 1
ATOM 725 C C . LYS A 1 90 ? -2.511 -16.090 2.137 1.00 91.12 90 LYS A C 1
ATOM 727 O O . LYS A 1 90 ? -2.378 -17.309 2.122 1.00 91.12 90 LYS A O 1
ATOM 732 N N . THR A 1 91 ? -1.484 -15.243 2.117 1.00 91.31 91 THR A N 1
ATOM 733 C CA . THR A 1 91 ? -0.084 -15.672 2.271 1.00 91.31 91 THR A CA 1
ATOM 734 C C . THR A 1 91 ? 0.385 -15.622 3.725 1.00 91.31 91 THR A C 1
ATOM 736 O O . THR A 1 91 ? 1.257 -16.386 4.106 1.00 91.31 91 THR A O 1
ATOM 739 N N . SER A 1 92 ? -0.150 -14.709 4.543 1.00 88.50 92 SER A N 1
ATOM 740 C CA . SER A 1 92 ? 0.247 -14.577 5.951 1.00 88.50 92 SER A CA 1
ATOM 741 C C . SER A 1 92 ? -0.408 -15.648 6.818 1.00 88.50 92 SER A C 1
ATOM 743 O O . SER A 1 92 ? -1.558 -16.015 6.581 1.00 88.50 92 SER A O 1
ATOM 745 N N . ASP A 1 93 ? 0.247 -16.026 7.902 1.00 87.81 93 ASP A N 1
ATOM 746 C CA . ASP A 1 93 ? -0.284 -16.865 8.981 1.00 87.81 93 ASP A CA 1
ATOM 747 C C . ASP A 1 93 ? -1.505 -16.267 9.705 1.00 87.81 93 ASP A C 1
ATOM 749 O O . ASP A 1 93 ? -2.382 -17.025 10.105 1.00 87.81 93 ASP A O 1
ATOM 753 N N . CYS A 1 94 ? -1.632 -14.936 9.780 1.00 84.56 94 CYS A N 1
ATOM 754 C CA . CYS A 1 94 ? -2.700 -14.240 10.501 1.00 84.56 94 CYS A CA 1
ATOM 755 C C . CYS A 1 94 ? -4.094 -14.884 10.287 1.00 84.56 94 CYS A C 1
ATOM 757 O O . CYS A 1 94 ? -4.587 -14.893 9.149 1.00 84.56 94 CYS A O 1
ATOM 759 N N . PRO A 1 95 ? -4.777 -15.343 11.355 1.00 87.38 95 PRO A N 1
ATOM 760 C CA . PRO A 1 95 ? -6.027 -16.103 11.248 1.00 87.38 95 PRO A CA 1
ATOM 761 C C . PRO A 1 95 ? -7.230 -15.238 10.851 1.00 87.38 95 PRO A C 1
ATOM 763 O O . PRO A 1 95 ? -8.305 -15.748 10.562 1.00 87.38 95 PRO A O 1
ATOM 766 N N . THR A 1 96 ? -7.073 -13.914 10.808 1.00 90.69 96 THR A N 1
ATOM 767 C CA . THR A 1 96 ? -8.177 -12.993 10.531 1.00 90.69 96 THR A CA 1
ATOM 768 C C . THR A 1 96 ? -8.706 -13.123 9.111 1.00 90.69 96 THR A C 1
ATOM 770 O O . THR A 1 96 ? -7.946 -13.002 8.140 1.00 90.69 96 THR A O 1
ATOM 773 N N . CYS A 1 97 ? -10.028 -13.276 9.031 1.00 94.38 97 CYS A N 1
ATOM 774 C CA . CYS A 1 97 ? -10.807 -13.239 7.807 1.00 94.38 97 CYS A CA 1
ATOM 775 C C . CYS A 1 97 ? -11.022 -11.788 7.341 1.00 94.38 97 CYS A C 1
ATOM 777 O O . CYS A 1 97 ? -11.615 -11.002 8.081 1.00 94.38 97 CYS A O 1
ATOM 779 N N . PRO A 1 98 ? -10.581 -11.414 6.127 1.00 92.94 98 PRO A N 1
ATOM 780 C CA . PRO A 1 98 ? -10.747 -10.057 5.607 1.00 92.94 98 PRO A CA 1
ATOM 781 C C . PRO A 1 98 ? -12.213 -9.694 5.330 1.00 92.94 98 PRO A C 1
ATOM 783 O O . PRO A 1 98 ? -12.554 -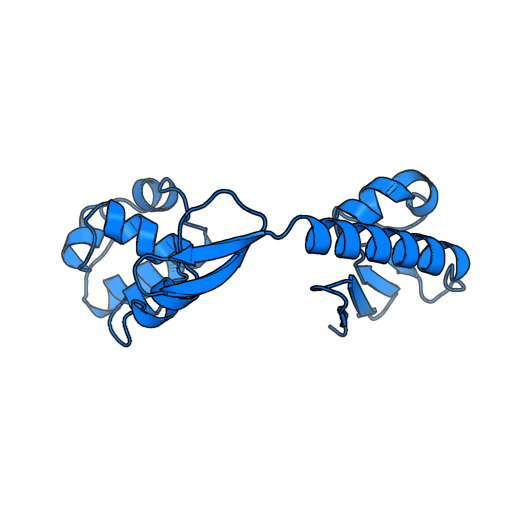8.515 5.356 1.00 92.94 98 PRO A O 1
ATOM 786 N N . ILE A 1 99 ? -13.069 -10.689 5.079 1.00 94.62 99 ILE A N 1
ATOM 787 C CA . ILE A 1 99 ? -14.502 -10.487 4.836 1.00 94.62 99 ILE A CA 1
ATOM 788 C C . ILE A 1 99 ? -15.192 -10.139 6.158 1.00 94.62 99 ILE A C 1
ATOM 790 O O . ILE A 1 99 ? -15.747 -9.050 6.268 1.00 94.62 99 ILE A O 1
ATOM 794 N N . CYS A 1 100 ? -15.022 -10.967 7.199 1.00 94.06 100 CYS A N 1
ATOM 795 C CA . CYS A 1 100 ? -15.533 -10.650 8.539 1.00 94.06 100 CYS A CA 1
ATOM 796 C C . CYS A 1 100 ? -15.013 -9.294 9.033 1.00 94.06 100 CYS A C 1
ATOM 798 O O . CYS A 1 100 ? -15.761 -8.513 9.601 1.00 94.06 100 CYS A O 1
ATOM 800 N N . GLU A 1 101 ? -13.733 -8.991 8.805 1.00 92.19 101 GLU A N 1
ATOM 801 C CA . GLU A 1 101 ? -13.140 -7.711 9.209 1.00 92.19 101 GLU A CA 1
ATOM 802 C C . GLU A 1 101 ? -13.814 -6.505 8.536 1.00 92.19 101 GLU A C 1
ATOM 804 O O . GLU A 1 101 ? -13.920 -5.433 9.134 1.00 92.19 101 GLU A O 1
ATOM 809 N N . LYS A 1 102 ? -14.258 -6.664 7.284 1.00 91.31 102 LYS A N 1
ATOM 810 C CA . LYS A 1 102 ? -14.992 -5.626 6.558 1.00 91.31 102 LYS A CA 1
ATOM 811 C C . LYS A 1 102 ? -16.417 -5.480 7.093 1.00 91.31 102 LYS A C 1
ATOM 813 O O . LYS A 1 102 ? -16.869 -4.352 7.235 1.00 91.31 102 LYS A O 1
ATOM 818 N N . GLU A 1 103 ? -17.083 -6.586 7.414 1.00 92.31 103 GLU A N 1
ATOM 819 C CA . GLU A 1 103 ? -18.430 -6.598 8.009 1.00 92.31 103 GLU A CA 1
ATOM 820 C C . GLU A 1 103 ? -18.457 -6.008 9.420 1.00 92.31 103 GLU A C 1
ATOM 822 O O . GLU A 1 103 ? -19.365 -5.263 9.764 1.00 92.31 103 GLU A O 1
ATOM 827 N N . HIS A 1 104 ? -17.446 -6.311 10.237 1.00 88.50 104 HIS A N 1
ATOM 828 C CA . HIS A 1 104 ? -17.330 -5.794 11.600 1.00 88.50 104 HIS A CA 1
ATOM 829 C C . HIS A 1 104 ? -16.863 -4.337 11.654 1.00 88.50 104 HIS A C 1
ATOM 831 O O . HIS A 1 104 ? -16.811 -3.759 12.738 1.00 88.50 104 HIS A O 1
ATOM 837 N N . LYS A 1 105 ? -16.501 -3.726 10.517 1.00 91.00 105 LYS A N 1
ATOM 838 C CA . LYS A 1 105 ? -16.070 -2.330 10.494 1.00 91.00 105 LYS A CA 1
ATOM 839 C C . LYS A 1 105 ? -17.253 -1.427 10.891 1.00 91.00 105 LYS A C 1
ATOM 841 O O . LYS A 1 105 ? -18.239 -1.402 10.158 1.00 91.00 105 LYS A O 1
ATOM 846 N N . PRO A 1 106 ? -17.133 -0.622 11.964 1.00 91.88 106 PRO A N 1
ATOM 847 C CA . PRO A 1 106 ? -18.174 0.331 12.334 1.00 91.88 106 PRO A CA 1
ATOM 848 C C . PRO A 1 106 ? -18.448 1.324 11.200 1.00 91.88 106 PRO A C 1
ATOM 850 O O . PRO A 1 106 ? -17.510 1.788 10.542 1.00 91.88 106 PRO A O 1
ATOM 853 N N . THR A 1 107 ? -19.719 1.660 10.985 1.00 92.19 107 THR A N 1
ATOM 854 C CA . THR A 1 107 ? -20.160 2.698 10.037 1.00 92.19 107 THR A CA 1
ATOM 855 C C . THR A 1 107 ? -19.909 4.101 10.586 1.00 92.19 107 THR A C 1
ATOM 857 O O . THR A 1 107 ? -19.551 5.006 9.836 1.00 92.19 107 THR A O 1
ATOM 860 N N . GLU A 1 108 ? -20.001 4.258 11.905 1.00 91.88 108 GLU A N 1
ATOM 861 C CA . GLU A 1 108 ? -19.904 5.534 12.611 1.00 91.88 108 GLU A CA 1
ATOM 862 C C . GLU A 1 108 ? -18.844 5.514 13.723 1.00 91.88 108 GLU A C 1
ATOM 864 O O . GLU A 1 108 ? -18.227 4.488 14.029 1.00 91.88 108 GLU A O 1
ATOM 869 N N . GLY A 1 109 ? -18.610 6.685 14.317 1.00 92.56 109 GLY A N 1
ATOM 870 C CA . GLY A 1 109 ? -17.647 6.878 15.398 1.00 92.56 109 GLY A CA 1
ATOM 871 C C . GLY A 1 109 ? -16.186 6.901 14.941 1.00 92.56 109 GLY A C 1
ATOM 872 O O . GLY A 1 109 ? -15.845 6.690 13.780 1.00 92.56 109 GLY A O 1
ATOM 873 N N . PHE A 1 110 ? -15.274 7.169 15.877 1.00 94.62 110 PHE A N 1
ATOM 874 C CA . PHE A 1 110 ? -13.857 7.366 15.548 1.00 94.62 110 PHE A CA 1
ATOM 875 C C . PHE A 1 110 ? -13.164 6.096 15.016 1.00 94.62 110 PHE A C 1
ATOM 877 O O . PHE A 1 110 ? -12.215 6.193 14.237 1.00 94.62 110 PHE A O 1
ATOM 884 N N . LEU A 1 111 ? -13.649 4.902 15.386 1.00 94.81 111 LEU A N 1
ATOM 885 C CA . LEU A 1 111 ? -13.112 3.622 14.910 1.00 94.81 111 LEU A CA 1
ATOM 886 C C . LEU A 1 111 ? -13.405 3.366 13.419 1.00 94.81 111 LEU A C 1
ATOM 888 O O . LEU A 1 111 ? -12.625 2.664 12.763 1.00 94.81 111 LEU A O 1
ATOM 892 N N . SER A 1 112 ? -14.468 3.955 12.851 1.00 94.94 112 SER A N 1
ATOM 893 C CA . SER A 1 112 ? -14.792 3.834 11.416 1.00 94.94 112 SER A CA 1
ATOM 894 C C . SER A 1 112 ? -13.753 4.529 10.522 1.00 94.94 112 SER A C 1
ATOM 896 O O . SER A 1 112 ? -13.502 4.108 9.383 1.00 94.94 112 SER A O 1
ATOM 898 N N . LEU A 1 113 ? -13.084 5.551 11.068 1.00 93.62 113 LEU A N 1
ATOM 899 C CA . LEU A 1 113 ? -12.056 6.351 10.398 1.00 93.62 113 LEU A CA 1
ATOM 900 C C . LEU A 1 113 ? -10.712 5.614 10.281 1.00 93.62 113 LEU A C 1
ATOM 902 O O . LEU A 1 113 ? -9.834 6.017 9.503 1.00 93.62 113 LEU A O 1
ATOM 906 N N . LEU A 1 114 ? -10.532 4.538 11.050 1.00 93.88 114 LEU A N 1
ATOM 907 C CA . LEU A 1 114 ? -9.279 3.799 11.161 1.00 93.88 114 LEU A CA 1
ATOM 908 C C . LEU A 1 114 ? -9.218 2.604 10.200 1.00 93.88 114 LEU A C 1
ATOM 910 O O . LEU A 1 114 ? -10.218 1.966 9.857 1.00 93.88 114 LEU A O 1
ATOM 914 N N . ALA A 1 115 ? -7.996 2.280 9.775 1.00 92.44 115 ALA A N 1
ATOM 915 C CA . ALA A 1 115 ? -7.720 1.034 9.069 1.00 92.44 115 ALA A CA 1
ATOM 916 C C . ALA A 1 115 ? -7.875 -0.162 10.024 1.00 92.44 115 ALA A C 1
ATOM 918 O O . ALA A 1 115 ? -7.702 -0.017 11.233 1.00 92.44 115 ALA A O 1
ATOM 919 N N . ALA A 1 116 ? -8.153 -1.349 9.476 1.00 92.06 116 ALA A N 1
ATOM 920 C CA . ALA A 1 116 ? -8.380 -2.560 10.268 1.00 92.06 116 ALA A CA 1
ATOM 921 C C . ALA A 1 116 ? -7.282 -2.854 11.316 1.00 92.06 116 ALA A C 1
ATOM 923 O O . ALA A 1 116 ? -7.641 -3.101 12.464 1.00 92.06 116 ALA A O 1
ATOM 924 N N . PRO A 1 117 ? -5.967 -2.756 11.011 1.00 92.62 117 PRO A N 1
ATOM 925 C CA . PRO A 1 117 ? -4.930 -2.998 12.018 1.00 92.62 117 PRO A CA 1
ATOM 926 C C . PRO A 1 117 ? -5.003 -2.030 13.206 1.00 92.62 117 PRO A C 1
ATOM 928 O O . PRO A 1 117 ? -4.911 -2.461 14.349 1.00 92.62 117 PRO A O 1
ATOM 931 N N . ALA A 1 118 ? -5.229 -0.741 12.937 1.00 94.94 118 ALA A N 1
ATOM 932 C CA . ALA A 1 118 ? -5.304 0.298 13.959 1.00 94.94 118 ALA A CA 1
ATOM 933 C C . ALA A 1 118 ? -6.565 0.167 14.825 1.00 94.94 118 ALA A C 1
ATOM 935 O O . ALA A 1 118 ? -6.485 0.229 16.048 1.00 94.94 118 ALA A O 1
ATOM 936 N N . ARG A 1 119 ? -7.728 -0.074 14.202 1.00 94.38 119 ARG A N 1
ATOM 937 C CA . ARG A 1 119 ? -8.983 -0.326 14.926 1.00 94.38 119 ARG A CA 1
ATOM 938 C C . ARG A 1 119 ? -8.842 -1.525 15.867 1.00 94.38 119 ARG A C 1
ATOM 940 O O . ARG A 1 119 ? -9.099 -1.389 17.058 1.00 94.38 119 ARG A O 1
ATOM 947 N N . ARG A 1 120 ? -8.351 -2.657 15.356 1.00 93.12 120 ARG A N 1
ATOM 948 C CA . ARG A 1 120 ? -8.151 -3.873 16.155 1.00 93.12 120 ARG A CA 1
ATOM 949 C C . ARG A 1 120 ? -7.169 -3.679 17.300 1.00 93.12 120 ARG A C 1
ATOM 951 O O . ARG A 1 120 ? -7.370 -4.239 18.370 1.00 93.12 120 ARG A O 1
ATOM 958 N N . ALA A 1 121 ? -6.102 -2.912 17.078 1.00 95.12 121 ALA A N 1
ATOM 959 C CA . ALA A 1 121 ? -5.130 -2.607 18.120 1.00 95.12 121 ALA A CA 1
ATOM 960 C C . ALA A 1 121 ? -5.792 -1.898 19.313 1.00 95.12 121 ALA A C 1
ATOM 962 O O . ALA A 1 121 ? -5.552 -2.272 20.460 1.00 95.12 121 ALA A O 1
ATOM 963 N N . LEU A 1 122 ? -6.671 -0.928 19.039 1.00 96.12 122 LEU A N 1
ATOM 964 C CA . LEU A 1 122 ? -7.444 -0.226 20.064 1.00 96.12 122 LEU A CA 1
ATOM 965 C C . LEU A 1 122 ? -8.471 -1.145 20.735 1.00 96.12 122 LEU A C 1
ATOM 967 O O . LEU A 1 122 ? -8.515 -1.211 21.961 1.00 96.12 122 LEU A O 1
ATOM 971 N N . GLU A 1 123 ? -9.240 -1.908 19.956 1.00 94.00 123 GLU A N 1
ATOM 972 C CA . GLU A 1 123 ? -10.255 -2.834 20.478 1.00 94.00 123 GLU A CA 1
ATOM 973 C C . GLU A 1 123 ? -9.648 -3.916 21.378 1.00 94.00 123 GLU A C 1
ATOM 975 O O . GLU A 1 123 ? -10.160 -4.157 22.471 1.00 94.00 123 GLU A O 1
ATOM 980 N N . ASN A 1 124 ? -8.520 -4.510 20.974 1.00 93.62 124 ASN A N 1
ATOM 981 C CA . ASN A 1 124 ? -7.777 -5.483 21.779 1.00 93.62 124 ASN A CA 1
ATOM 982 C C . ASN A 1 124 ? -7.237 -4.869 23.078 1.00 93.62 124 ASN A C 1
ATOM 984 O O . ASN A 1 124 ? -7.105 -5.564 24.081 1.00 93.62 124 ASN A O 1
ATOM 988 N N . LYS A 1 125 ? -6.933 -3.565 23.073 1.00 95.62 125 LYS A N 1
ATOM 989 C CA . LYS A 1 125 ? -6.549 -2.811 24.274 1.00 95.62 125 LYS A CA 1
ATOM 990 C C . LYS A 1 125 ? -7.765 -2.385 25.115 1.00 95.62 125 LYS A C 1
ATOM 992 O O . LYS A 1 125 ? -7.593 -1.758 26.155 1.00 95.62 125 LYS A O 1
ATOM 997 N N . GLY A 1 126 ? -8.984 -2.715 24.682 1.00 95.62 126 GLY A N 1
ATOM 998 C CA . GLY A 1 126 ? -10.237 -2.345 25.342 1.00 95.62 126 GLY A CA 1
ATOM 999 C C . GLY A 1 126 ? -10.679 -0.902 25.086 1.00 95.62 126 GLY A C 1
ATOM 1000 O O . GLY A 1 126 ? -11.595 -0.422 25.749 1.00 95.62 126 GLY A O 1
ATOM 1001 N N . ILE A 1 127 ? -10.050 -0.204 24.138 1.00 96.75 127 ILE A N 1
ATOM 1002 C CA . ILE A 1 127 ? -10.333 1.195 23.811 1.00 96.75 127 ILE A CA 1
ATOM 1003 C C . ILE A 1 127 ? -11.437 1.242 22.752 1.00 96.75 127 ILE A C 1
ATOM 1005 O O . ILE A 1 127 ? -11.183 1.135 21.552 1.00 96.75 127 ILE A O 1
ATOM 1009 N N . LYS A 1 128 ? -12.676 1.408 23.211 1.00 95.25 128 LYS A N 1
ATOM 1010 C CA . LYS A 1 128 ? -13.885 1.487 22.379 1.00 95.25 128 LYS A CA 1
ATOM 1011 C C . LYS A 1 128 ? -14.503 2.886 22.346 1.00 95.25 128 LYS A C 1
ATOM 1013 O O . LYS A 1 128 ? -15.314 3.160 21.468 1.00 95.25 128 LYS A O 1
ATOM 1018 N N . THR A 1 129 ? -14.119 3.774 23.265 1.00 96.62 129 THR A N 1
ATOM 1019 C CA . THR A 1 129 ? -14.633 5.152 23.345 1.00 96.62 129 THR A CA 1
ATOM 1020 C C . THR A 1 129 ? -13.515 6.193 23.348 1.00 96.62 129 THR A C 1
ATOM 1022 O O . THR A 1 129 ? -12.364 5.900 23.682 1.00 96.62 129 THR A O 1
ATOM 1025 N N . LEU A 1 130 ? -13.856 7.439 23.008 1.00 97.31 130 LEU A N 1
ATOM 1026 C CA . LEU A 1 130 ? -12.909 8.557 23.039 1.00 97.31 130 LEU A CA 1
ATOM 1027 C C . LEU A 1 130 ? -12.464 8.896 24.469 1.00 97.31 130 LEU A C 1
ATOM 1029 O O . LEU A 1 130 ? -11.310 9.251 24.683 1.00 97.31 130 LEU A O 1
ATOM 1033 N N . GLN A 1 131 ? -13.326 8.693 25.465 1.00 97.12 131 GLN A N 1
ATOM 1034 C CA . GLN A 1 131 ? -12.990 8.864 26.880 1.00 97.12 131 GLN A CA 1
ATOM 1035 C C . GLN A 1 131 ? -11.974 7.820 27.350 1.00 97.12 131 GLN A C 1
ATOM 1037 O O . GLN A 1 131 ? -11.103 8.127 28.158 1.00 97.12 131 GLN A O 1
ATOM 1042 N N . GLN A 1 132 ? -12.065 6.582 26.855 1.00 97.62 132 GLN A N 1
ATOM 1043 C CA . GLN A 1 132 ? -11.048 5.563 27.123 1.00 97.62 132 GLN A CA 1
ATOM 1044 C C . GLN A 1 132 ? -9.740 5.910 26.418 1.00 97.62 132 GLN A C 1
ATOM 1046 O O . GLN A 1 132 ? -8.683 5.811 27.033 1.00 97.62 132 GLN A O 1
ATOM 1051 N N . LEU A 1 133 ? -9.812 6.362 25.164 1.00 97.38 133 LEU A N 1
ATOM 1052 C CA . LEU A 1 133 ? -8.644 6.772 24.387 1.00 97.38 133 LEU A CA 1
ATOM 1053 C C . LEU A 1 133 ? -7.879 7.925 25.056 1.00 97.38 133 LEU A C 1
ATOM 1055 O O . LEU A 1 133 ? -6.654 7.878 25.128 1.00 97.38 133 LEU A O 1
ATOM 1059 N N . ALA A 1 134 ? -8.595 8.916 25.591 1.00 97.56 134 ALA A N 1
ATOM 1060 C CA . ALA A 1 134 ? -8.037 10.081 26.281 1.00 97.56 134 ALA A CA 1
ATOM 1061 C C . ALA A 1 134 ? -7.190 9.724 27.520 1.00 97.56 134 ALA A C 1
ATOM 1063 O O . ALA A 1 134 ? -6.367 10.523 27.957 1.00 97.56 134 ALA A O 1
ATOM 1064 N N . LYS A 1 135 ? -7.348 8.516 28.081 1.00 98.00 135 LYS A N 1
ATOM 1065 C CA . LYS A 1 135 ? -6.551 8.039 29.227 1.00 98.00 135 LYS A CA 1
ATOM 1066 C C . LYS A 1 135 ? -5.126 7.632 28.850 1.00 98.00 135 LYS A C 1
ATOM 1068 O O . LYS A 1 135 ? -4.308 7.430 29.745 1.00 98.00 135 LYS A O 1
ATOM 1073 N N . PHE A 1 136 ? -4.839 7.501 27.558 1.00 97.50 136 PHE A N 1
ATOM 1074 C CA . PHE A 1 136 ? -3.536 7.101 27.043 1.00 97.50 136 PHE A CA 1
ATOM 1075 C C . PHE A 1 136 ? -2.787 8.299 26.470 1.00 97.50 136 PHE A C 1
ATOM 1077 O O . PHE A 1 136 ? -3.382 9.261 25.983 1.00 97.50 136 PHE A O 1
ATOM 1084 N N . THR A 1 137 ? -1.466 8.219 26.511 1.00 97.19 137 THR A N 1
ATOM 1085 C CA . THR A 1 137 ? -0.561 9.117 25.797 1.00 97.19 137 THR A CA 1
ATOM 1086 C C . THR A 1 137 ? -0.461 8.695 24.333 1.00 97.19 137 THR A C 1
ATOM 1088 O O . THR A 1 137 ? -0.663 7.532 23.970 1.00 97.19 137 THR A O 1
ATOM 1091 N N . GLU A 1 138 ? -0.064 9.616 23.461 1.00 95.62 138 GLU A N 1
ATOM 1092 C CA . GLU A 1 138 ? 0.163 9.279 22.051 1.00 95.62 138 GLU A CA 1
ATOM 1093 C C . GLU A 1 138 ? 1.255 8.226 21.859 1.00 95.62 138 GLU A C 1
ATOM 1095 O O . GLU A 1 138 ? 1.157 7.387 20.963 1.00 95.62 138 GLU A O 1
ATOM 1100 N N . LYS A 1 139 ? 2.281 8.251 22.718 1.00 95.31 139 LYS A N 1
ATOM 1101 C CA . LYS A 1 139 ? 3.385 7.290 22.693 1.00 95.31 139 LYS A CA 1
ATOM 1102 C C . LYS A 1 139 ? 2.891 5.876 22.994 1.00 95.31 139 LYS A C 1
ATOM 1104 O O . LYS A 1 139 ? 3.274 4.945 22.293 1.00 95.31 139 LYS A O 1
ATOM 1109 N N . GLU A 1 140 ? 2.020 5.718 23.990 1.00 96.12 140 GLU A N 1
ATOM 1110 C CA . GLU A 1 140 ? 1.407 4.424 24.316 1.00 96.12 140 GLU A CA 1
ATOM 1111 C C . GLU A 1 140 ? 0.540 3.909 23.168 1.00 96.12 140 GLU A C 1
ATOM 1113 O O . GLU A 1 140 ? 0.599 2.727 22.833 1.00 96.12 140 GLU A O 1
ATOM 1118 N N . ILE A 1 141 ? -0.223 4.796 22.525 1.00 96.31 141 ILE A N 1
ATOM 1119 C CA . ILE A 1 141 ? -1.053 4.429 21.377 1.00 96.31 141 ILE A CA 1
ATOM 1120 C C . ILE A 1 141 ? -0.198 4.026 20.172 1.00 96.31 141 ILE A C 1
ATOM 1122 O O . ILE A 1 141 ? -0.481 3.009 19.542 1.00 96.31 141 ILE A O 1
ATOM 1126 N N . LEU A 1 142 ? 0.868 4.765 19.860 1.00 94.88 142 LEU A N 1
ATOM 1127 C CA . LEU A 1 142 ? 1.793 4.407 18.780 1.00 94.88 142 LEU A CA 1
ATOM 1128 C C . LEU A 1 142 ? 2.561 3.110 19.043 1.00 94.88 142 LEU A C 1
ATOM 1130 O O . LEU A 1 142 ? 2.955 2.444 18.089 1.00 94.88 142 LEU A O 1
ATOM 1134 N N . ALA A 1 143 ? 2.771 2.746 20.307 1.00 95.19 143 ALA A N 1
ATOM 1135 C CA . ALA A 1 143 ? 3.434 1.499 20.668 1.00 95.19 143 ALA A CA 1
ATOM 1136 C C . ALA A 1 143 ? 2.562 0.255 20.409 1.00 95.19 143 ALA A C 1
ATOM 1138 O O . ALA A 1 143 ? 3.077 -0.865 20.427 1.00 95.19 143 ALA A O 1
ATOM 1139 N N . LEU A 1 144 ? 1.255 0.410 20.160 1.00 95.19 144 LEU A N 1
ATOM 1140 C CA . LEU A 1 144 ? 0.387 -0.724 19.856 1.00 95.19 144 LEU A CA 1
ATOM 1141 C C . LEU A 1 144 ? 0.708 -1.314 18.475 1.00 95.19 144 LEU A C 1
ATOM 1143 O O . LEU A 1 144 ? 0.749 -0.617 17.458 1.00 95.19 144 LEU A O 1
ATOM 1147 N N . HIS A 1 145 ? 0.857 -2.637 18.416 1.00 90.88 145 HIS A N 1
ATOM 1148 C CA . HIS A 1 145 ? 1.087 -3.340 17.158 1.00 90.88 145 HIS A CA 1
ATOM 1149 C C . HIS A 1 145 ? -0.082 -3.123 16.180 1.00 90.88 145 HIS A C 1
ATOM 1151 O O . HIS A 1 145 ? -1.228 -3.453 16.479 1.00 90.88 145 HIS A O 1
ATOM 1157 N N . GLY A 1 146 ? 0.220 -2.586 14.994 1.00 90.25 146 GLY A N 1
ATOM 1158 C CA . GLY A 1 146 ? -0.774 -2.211 13.982 1.00 90.25 146 GLY A CA 1
ATOM 1159 C C . GLY A 1 146 ? -1.101 -0.713 13.936 1.00 90.25 146 GLY A C 1
ATOM 1160 O O . GLY A 1 146 ? -1.792 -0.280 13.010 1.00 90.25 146 GLY A O 1
ATOM 1161 N N . MET A 1 147 ? -0.569 0.087 14.867 1.00 93.75 147 MET A N 1
ATOM 1162 C CA . MET A 1 147 ? -0.698 1.544 14.854 1.00 93.75 147 MET A CA 1
ATOM 1163 C C . MET A 1 147 ? 0.415 2.193 14.029 1.00 93.75 147 MET A C 1
ATOM 1165 O O . MET A 1 147 ? 1.582 2.203 14.399 1.00 93.75 147 MET A O 1
ATOM 1169 N N . GLY A 1 148 ? 0.039 2.752 12.878 1.00 87.12 148 GLY A N 1
ATOM 1170 C CA . GLY A 1 148 ? 0.933 3.574 12.058 1.00 87.12 148 GLY A CA 1
ATOM 1171 C C . GLY A 1 148 ? 0.796 5.073 12.358 1.00 87.12 148 GLY A C 1
ATOM 1172 O O . GLY A 1 148 ? -0.278 5.503 12.798 1.00 87.12 148 GLY A O 1
ATOM 1173 N N . PRO A 1 149 ? 1.808 5.898 12.019 1.00 86.81 149 PRO A N 1
ATOM 1174 C CA . PRO A 1 149 ? 1.791 7.349 12.247 1.00 86.81 149 PRO A CA 1
ATOM 1175 C C . PRO A 1 149 ? 0.611 8.056 11.565 1.00 86.81 149 PRO A C 1
ATOM 1177 O O . PRO A 1 149 ? 0.095 9.039 12.085 1.00 86.81 149 PRO A O 1
ATOM 1180 N N . GLY A 1 150 ? 0.102 7.513 10.454 1.00 90.06 150 GLY A N 1
ATOM 1181 C CA . GLY A 1 150 ? -1.093 8.033 9.779 1.00 90.06 150 GLY A CA 1
ATOM 1182 C C . GLY A 1 150 ? -2.407 7.876 10.564 1.00 90.06 150 GLY A C 1
ATOM 1183 O O . GLY A 1 150 ? -3.422 8.439 10.158 1.00 90.06 150 GLY A O 1
ATOM 1184 N N . SER A 1 151 ? -2.417 7.127 11.672 1.00 92.94 151 SER A N 1
ATOM 1185 C CA . SER A 1 151 ? -3.611 6.944 12.514 1.00 92.94 151 SER A CA 1
ATOM 1186 C C . SER A 1 151 ? -3.768 8.066 13.542 1.00 92.94 151 SER A C 1
ATOM 1188 O O . SER A 1 151 ? -4.893 8.471 13.824 1.00 92.94 151 SER A O 1
ATOM 1190 N N . LEU A 1 152 ? -2.658 8.604 14.066 1.00 94.75 152 LEU A N 1
ATOM 1191 C CA . LEU A 1 152 ? -2.680 9.620 15.124 1.00 94.75 152 LEU A CA 1
ATOM 1192 C C . LEU A 1 152 ? -3.447 10.894 14.747 1.00 94.75 152 LEU A C 1
ATOM 1194 O O . LEU A 1 152 ? -4.272 11.316 15.555 1.00 94.75 152 LEU A O 1
ATOM 1198 N N . PRO A 1 153 ? -3.265 11.496 13.552 1.00 95.81 153 PRO A N 1
ATOM 1199 C CA . PRO A 1 153 ? -4.013 12.696 13.185 1.00 95.81 153 PRO A CA 1
ATOM 1200 C C . PRO A 1 153 ? -5.528 12.492 13.268 1.00 95.81 153 PRO A C 1
ATOM 1202 O O . PRO A 1 153 ? -6.232 13.327 13.824 1.00 95.81 153 PRO A O 1
ATOM 1205 N N . LYS A 1 154 ? -6.028 11.336 12.812 1.00 95.81 154 LYS A N 1
ATOM 1206 C CA . LYS A 1 154 ? -7.459 11.003 12.865 1.00 95.81 154 LYS A CA 1
ATOM 1207 C C . LYS A 1 154 ? -7.969 10.886 14.300 1.00 95.81 154 LYS A C 1
ATOM 1209 O O . LYS A 1 154 ? -9.071 11.345 14.599 1.00 95.81 154 LYS A O 1
ATOM 1214 N N . LEU A 1 155 ? -7.167 10.285 15.180 1.00 96.44 155 LEU A N 1
ATOM 1215 C CA . LEU A 1 155 ? -7.495 10.154 16.597 1.00 96.44 155 LEU A CA 1
ATOM 1216 C C . LEU A 1 155 ? -7.515 11.514 17.300 1.00 96.44 155 LEU A C 1
ATOM 1218 O O . LEU A 1 155 ? -8.488 11.812 17.987 1.00 96.44 155 LEU A O 1
ATOM 1222 N N . ARG A 1 156 ? -6.505 12.363 17.062 1.00 96.19 156 ARG A N 1
ATOM 1223 C CA . ARG A 1 156 ? -6.461 13.739 17.585 1.00 96.19 156 ARG A CA 1
ATOM 1224 C C . ARG A 1 156 ? -7.696 14.522 17.161 1.00 96.19 156 ARG A C 1
ATOM 1226 O O . ARG A 1 156 ? -8.405 15.038 18.013 1.00 96.19 156 ARG A O 1
ATOM 1233 N N . THR A 1 157 ? -8.001 14.538 15.861 1.00 96.44 157 THR A N 1
ATOM 1234 C CA . THR A 1 157 ? -9.191 15.222 15.338 1.00 96.44 157 THR A CA 1
ATOM 1235 C C . THR A 1 157 ? -10.475 14.708 15.986 1.00 96.44 157 THR A C 1
ATOM 1237 O O . THR A 1 157 ? -11.364 15.502 16.274 1.00 96.44 157 THR A O 1
ATOM 1240 N N . SER A 1 158 ? -10.581 13.401 16.239 1.00 96.62 158 SER A N 1
ATOM 1241 C CA . SER A 1 158 ? -11.766 12.824 16.885 1.00 96.62 158 SER A CA 1
ATOM 1242 C C . SER A 1 158 ? -11.882 13.231 18.357 1.00 96.62 158 SER A C 1
ATOM 1244 O O . SER A 1 158 ? -12.966 13.597 18.792 1.00 96.62 158 SER A O 1
ATOM 1246 N N . LEU A 1 159 ? -10.776 13.232 19.108 1.00 97.19 159 LEU A N 1
ATOM 1247 C CA . LEU A 1 159 ? -10.746 13.697 20.500 1.00 97.19 159 LEU A CA 1
ATOM 1248 C C . LEU A 1 159 ? -11.102 15.184 20.603 1.00 97.19 159 LEU A C 1
ATOM 1250 O O . LEU A 1 159 ? -11.965 15.553 21.394 1.00 97.19 159 LEU A O 1
ATOM 1254 N N . THR A 1 160 ? -10.501 16.029 19.762 1.00 96.62 160 THR A N 1
ATOM 1255 C CA . THR A 1 160 ? -10.734 17.479 19.787 1.00 96.62 160 THR A CA 1
ATOM 1256 C C . THR A 1 160 ? -12.186 17.842 19.474 1.00 96.62 160 THR A C 1
ATOM 1258 O O . THR A 1 160 ? -12.716 18.764 20.091 1.00 96.62 160 THR A O 1
ATOM 1261 N N . LYS A 1 161 ? -12.856 17.106 18.574 1.00 96.12 161 LYS A N 1
ATOM 1262 C CA . LYS A 1 161 ? -14.294 17.291 18.297 1.00 96.12 161 LYS A CA 1
ATOM 1263 C C . LYS A 1 161 ? -15.167 17.103 19.542 1.00 96.12 161 LYS A C 1
ATOM 1265 O O . LYS A 1 161 ? -16.141 17.827 19.699 1.00 96.12 161 LYS A O 1
ATOM 1270 N N . GLU A 1 162 ? -14.769 16.212 20.447 1.00 95.75 162 GLU A N 1
ATOM 1271 C CA . GLU A 1 162 ? -15.438 15.960 21.732 1.00 95.75 162 GLU A CA 1
ATOM 1272 C C . GLU A 1 162 ? -14.836 16.766 22.897 1.00 95.75 162 GLU A C 1
ATOM 1274 O O . GLU A 1 162 ? -15.090 16.465 24.062 1.00 95.75 162 GLU A O 1
ATOM 1279 N N . LYS A 1 163 ? -14.004 17.779 22.612 1.00 96.75 163 LYS A N 1
ATOM 1280 C CA . LYS A 1 163 ? -13.278 18.574 23.623 1.00 96.75 163 LYS A CA 1
ATOM 1281 C C . LYS A 1 163 ? -12.393 17.727 24.555 1.00 96.75 163 LYS A C 1
ATOM 1283 O O . LYS A 1 163 ? -12.118 18.116 25.687 1.00 96.75 163 LYS A O 1
ATOM 1288 N N . LEU A 1 164 ? -11.925 16.580 24.068 1.00 97.06 164 LEU A N 1
ATOM 1289 C CA . LEU A 1 164 ? -10.976 15.703 24.744 1.00 97.06 164 LEU A CA 1
ATOM 1290 C C . LEU A 1 164 ? -9.570 15.871 24.154 1.00 97.06 164 LEU A C 1
ATOM 1292 O O . LEU A 1 164 ? -9.377 16.373 23.043 1.00 97.06 164 LEU A O 1
ATOM 1296 N N . SER A 1 165 ? -8.574 15.394 24.890 1.00 96.94 165 SER A N 1
ATOM 1297 C CA . SER A 1 165 ? -7.188 15.290 24.442 1.00 96.94 165 SER A CA 1
ATOM 1298 C C . SER A 1 165 ? -6.570 13.991 24.948 1.00 96.94 165 SER A C 1
ATOM 1300 O O . SER A 1 165 ? -7.107 13.334 25.839 1.00 96.94 165 SER A O 1
ATOM 1302 N N . PHE A 1 166 ? -5.449 13.592 24.348 1.00 97.44 166 PHE A N 1
ATOM 1303 C CA . PHE A 1 166 ? -4.635 12.523 24.915 1.00 97.44 166 PHE A CA 1
ATOM 1304 C C . PHE A 1 166 ? -4.097 12.936 26.285 1.00 97.44 166 PHE A C 1
ATOM 1306 O O . PHE A 1 166 ? -3.902 14.126 26.561 1.00 97.44 166 PHE A O 1
ATOM 1313 N N . LYS A 1 167 ? -3.804 11.936 27.117 1.00 96.94 167 LYS A N 1
ATOM 1314 C CA . LYS A 1 167 ? -3.077 12.136 28.365 1.00 96.94 167 LYS A CA 1
ATOM 1315 C C . LYS A 1 167 ? -1.739 12.811 28.050 1.00 96.94 167 LYS A C 1
ATOM 1317 O O . LYS A 1 167 ? -1.051 12.407 27.109 1.00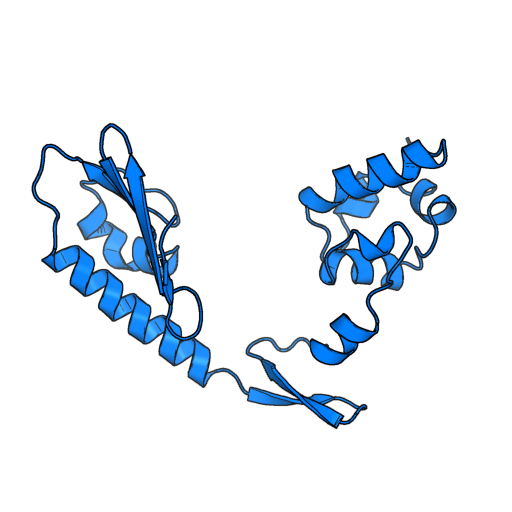 96.94 167 LYS A O 1
ATOM 1322 N N . LYS A 1 168 ? -1.429 13.856 28.818 1.00 90.94 168 LYS A N 1
ATOM 1323 C CA . LYS A 1 168 ? -0.152 14.570 28.746 1.00 90.94 168 LYS A CA 1
ATOM 1324 C C . LYS A 1 168 ? 0.999 13.680 29.200 1.00 90.94 168 LYS A C 1
ATOM 1326 O O . LYS A 1 168 ? 0.778 12.873 30.133 1.00 90.94 168 LYS A O 1
#

pLDDT: mean 95.47, std 2.8, range [84.56, 98.75]

Radius of gyration: 21.6 Å; chains: 1; bounding box: 45×40×54 Å

Secondary structure (DSSP, 8-state):
--EEESSSEEEEEEE-SSEEEEE-HHHHHHHTTTGGGGSEEETTEEEEETTS---HHHHHHHHHHHHHHHHHHHHT-EEEE-TT--EEEESS-----HHHHHHTS-SSSGGGGS-HHHHHHHHHTT--SHHHHTTS-HHHHHTSTT--GGGHHHHHHHHHHTT-----